Protein AF-A0A2V9ZBE0-F1 (afdb_monomer_lite)

Structure (mmCIF, N/CA/C/O backbone):
data_AF-A0A2V9ZBE0-F1
#
_entry.id   AF-A0A2V9ZBE0-F1
#
loop_
_atom_site.group_PDB
_atom_site.id
_atom_site.type_symbol
_atom_site.label_atom_id
_atom_site.label_alt_id
_atom_site.label_comp_id
_atom_site.label_asym_id
_atom_site.label_entity_id
_atom_site.label_seq_id
_atom_site.pdbx_PDB_ins_code
_atom_site.Cartn_x
_atom_site.Cartn_y
_atom_site.Cartn_z
_atom_site.occupancy
_atom_site.B_iso_or_equiv
_atom_site.auth_seq_id
_atom_site.auth_comp_id
_atom_site.auth_asym_id
_atom_site.auth_atom_id
_atom_site.pdbx_PDB_model_num
ATOM 1 N N . MET A 1 1 ? -23.648 -9.893 -18.914 1.00 33.59 1 MET A N 1
ATOM 2 C CA . MET A 1 1 ? -22.709 -11.031 -18.942 1.00 33.59 1 MET A CA 1
ATOM 3 C C . MET A 1 1 ? -21.322 -10.432 -18.811 1.00 33.59 1 MET A C 1
ATOM 5 O O . MET A 1 1 ? -20.952 -9.595 -19.624 1.00 33.59 1 MET A O 1
ATOM 9 N N . THR A 1 2 ? -20.718 -10.653 -17.654 1.00 37.25 2 THR A N 1
ATOM 10 C CA . THR A 1 2 ? -19.793 -9.758 -16.948 1.00 37.25 2 THR A CA 1
ATOM 11 C C . THR A 1 2 ? -18.338 -10.076 -17.276 1.00 37.25 2 THR A C 1
ATOM 13 O O . THR A 1 2 ? -17.939 -11.234 -17.283 1.00 37.25 2 THR A O 1
ATOM 16 N N . VAL A 1 3 ? -17.537 -9.033 -17.501 1.00 46.09 3 VAL A N 1
ATOM 17 C CA . VAL A 1 3 ? -16.093 -9.063 -17.821 1.00 46.09 3 VAL A CA 1
ATOM 18 C C . VAL A 1 3 ? -15.230 -9.527 -16.619 1.00 46.09 3 VAL A C 1
ATOM 20 O O . VAL A 1 3 ? -14.053 -9.215 -16.526 1.00 46.09 3 VAL A O 1
ATOM 23 N N . GLU A 1 4 ? -15.786 -10.288 -15.675 1.00 56.69 4 GLU A N 1
ATOM 24 C CA . GLU A 1 4 ? -15.103 -10.649 -14.423 1.00 56.69 4 GLU A CA 1
ATOM 25 C C . GLU A 1 4 ? -14.669 -12.117 -14.357 1.00 56.69 4 GLU A C 1
ATOM 27 O O . GLU A 1 4 ? -13.545 -12.389 -13.948 1.00 56.69 4 GLU A O 1
ATOM 32 N N . GLU A 1 5 ? -15.480 -13.074 -14.816 1.00 48.31 5 GLU A N 1
ATOM 33 C CA . GLU A 1 5 ? -15.125 -14.500 -14.691 1.00 48.31 5 GLU A CA 1
ATOM 34 C C . GLU A 1 5 ? -13.997 -14.917 -15.637 1.00 48.31 5 GLU A C 1
ATOM 36 O O . GLU A 1 5 ? -13.056 -15.588 -15.217 1.00 48.31 5 GLU A O 1
ATOM 41 N N . SER A 1 6 ? -14.032 -14.466 -16.894 1.00 49.16 6 SER A N 1
ATOM 42 C CA . SER A 1 6 ? -13.020 -14.833 -17.890 1.00 49.16 6 SER A CA 1
ATOM 43 C C . SER A 1 6 ? -11.649 -14.224 -17.595 1.00 49.16 6 SER A C 1
ATOM 45 O O . SER A 1 6 ? -10.627 -14.846 -17.875 1.00 49.16 6 SER A O 1
ATOM 47 N N 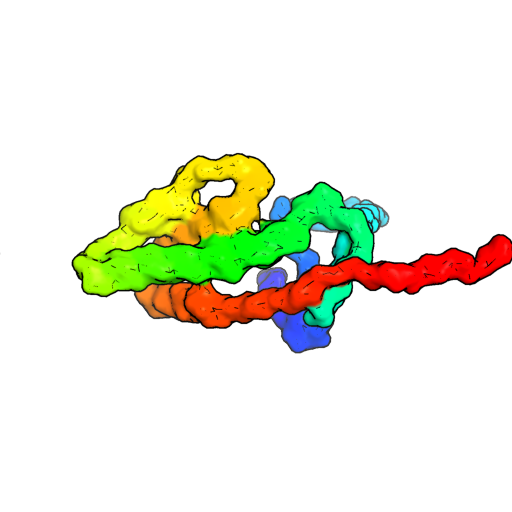. PHE A 1 7 ? -11.607 -13.028 -17.002 1.00 52.25 7 PHE A N 1
ATOM 48 C CA . PHE A 1 7 ? -10.361 -12.383 -16.592 1.00 52.25 7 PHE A CA 1
ATOM 49 C C . PHE A 1 7 ? -9.749 -13.085 -15.377 1.00 52.25 7 PHE A C 1
ATOM 51 O O . PHE A 1 7 ? -8.553 -13.374 -15.368 1.00 52.25 7 PHE A O 1
ATOM 58 N N . VAL A 1 8 ? -10.573 -13.422 -14.380 1.00 53.66 8 VAL A N 1
ATOM 59 C CA . VAL A 1 8 ? -10.133 -14.174 -13.198 1.00 53.66 8 VAL A CA 1
ATOM 60 C C . VAL A 1 8 ? -9.639 -15.566 -13.599 1.00 53.66 8 VAL A C 1
ATOM 62 O O . VAL A 1 8 ? -8.565 -15.974 -13.164 1.00 53.66 8 VAL A O 1
ATOM 65 N N . GLU A 1 9 ? -10.344 -16.267 -14.488 1.00 51.12 9 GLU A N 1
ATOM 66 C CA . GLU A 1 9 ? -9.914 -17.571 -15.005 1.00 51.12 9 GLU A CA 1
ATOM 67 C C . GLU A 1 9 ? -8.612 -17.474 -15.823 1.00 51.12 9 GLU A C 1
ATOM 69 O O . GLU A 1 9 ? -7.746 -18.344 -15.718 1.00 51.12 9 GLU A O 1
ATOM 74 N N . HIS A 1 10 ? -8.424 -16.394 -16.589 1.00 48.88 10 HIS A N 1
ATOM 75 C CA . HIS A 1 10 ? -7.198 -16.150 -17.351 1.00 48.88 10 HIS A CA 1
ATOM 76 C C . HIS A 1 10 ? -5.988 -15.904 -16.439 1.00 48.88 10 HIS A C 1
ATOM 78 O O . HIS A 1 10 ? -4.930 -16.496 -16.656 1.00 48.88 10 HIS A O 1
ATOM 84 N N . VAL A 1 11 ? -6.159 -15.115 -15.373 1.00 53.16 11 VAL A N 1
ATOM 85 C CA . VAL A 1 11 ? -5.115 -14.880 -14.363 1.00 53.16 11 VAL A CA 1
ATOM 86 C C . VAL A 1 11 ? -4.788 -16.158 -13.588 1.00 53.16 11 VAL A C 1
ATOM 88 O O . VAL A 1 11 ? -3.618 -16.471 -13.373 1.00 53.16 11 VAL A O 1
ATOM 91 N N . LEU A 1 12 ? -5.801 -16.954 -13.231 1.00 51.94 12 LEU A N 1
ATOM 92 C CA . LEU A 1 12 ? -5.614 -18.240 -12.548 1.00 51.94 12 LEU A CA 1
ATOM 93 C C . LEU A 1 12 ? -4.896 -19.287 -13.415 1.00 51.94 12 LEU A C 1
ATOM 95 O O . LEU A 1 12 ? -4.235 -20.173 -12.877 1.00 51.94 12 LEU A O 1
ATOM 99 N N . ARG A 1 13 ? -4.976 -19.176 -14.746 1.00 49.94 13 ARG A N 1
ATOM 100 C CA . ARG A 1 13 ? -4.238 -20.022 -15.701 1.00 49.94 13 ARG A CA 1
ATOM 101 C C . ARG A 1 13 ? -2.826 -19.514 -16.022 1.00 49.94 13 ARG A C 1
ATOM 103 O O . ARG A 1 13 ? -2.180 -20.060 -16.912 1.00 49.94 13 ARG A O 1
ATOM 110 N N . GLY A 1 14 ? -2.336 -18.502 -15.304 1.00 36.84 14 GLY A N 1
ATOM 111 C CA . GLY A 1 14 ? -1.001 -17.932 -15.509 1.00 36.84 14 GLY A CA 1
ATOM 112 C C . GLY A 1 14 ? -0.931 -16.863 -16.603 1.00 36.84 14 GLY A C 1
ATOM 113 O O . GLY A 1 14 ? 0.166 -16.475 -17.000 1.00 36.84 14 GLY A O 1
ATOM 114 N N . GLY A 1 15 ? -2.075 -16.376 -17.092 1.00 43.28 15 GLY A N 1
ATOM 115 C CA . GLY A 1 15 ? -2.145 -15.221 -17.982 1.00 43.28 15 GLY A CA 1
ATOM 116 C C . GLY A 1 15 ? -1.943 -13.908 -17.220 1.00 43.28 15 GLY A C 1
ATOM 117 O O . GLY A 1 15 ? -2.503 -13.701 -16.146 1.00 43.28 15 GLY A O 1
ATOM 118 N N . GLY A 1 16 ? -1.133 -13.000 -17.763 1.00 43.50 16 GLY A N 1
ATOM 119 C CA . GLY A 1 16 ? -1.003 -11.641 -17.234 1.00 43.50 16 GLY A CA 1
ATOM 120 C C . GLY A 1 16 ? -2.250 -10.801 -17.529 1.00 43.50 16 GLY A C 1
ATOM 121 O O . GLY A 1 16 ? -2.893 -10.972 -18.562 1.00 43.50 16 GLY A O 1
ATOM 122 N N . GLY A 1 17 ? -2.593 -9.879 -16.629 1.00 46.97 17 GLY A N 1
ATOM 123 C CA . GLY A 1 17 ? -3.689 -8.929 -16.826 1.00 46.97 17 GLY A CA 1
ATOM 124 C C . GLY A 1 17 ? -3.180 -7.541 -17.213 1.00 46.97 17 GLY A C 1
ATOM 125 O O . GLY A 1 17 ? -2.256 -7.030 -16.584 1.00 46.97 17 GLY A O 1
ATOM 126 N N . ILE A 1 18 ? -3.809 -6.908 -18.207 1.00 50.38 18 ILE A N 1
ATOM 127 C CA . ILE A 1 18 ? -3.605 -5.487 -18.525 1.00 50.38 18 ILE A CA 1
ATOM 128 C C . ILE A 1 18 ? -4.681 -4.688 -17.784 1.00 50.38 18 ILE A C 1
ATOM 130 O O . ILE A 1 18 ? -5.862 -4.776 -18.111 1.00 50.38 18 ILE A O 1
ATOM 134 N N . GLY A 1 19 ? -4.285 -3.930 -16.761 1.00 45.12 19 GLY A N 1
ATOM 135 C CA . GLY A 1 19 ? -5.171 -2.999 -16.064 1.00 45.12 19 GLY A CA 1
ATOM 136 C C . GLY A 1 19 ? -5.085 -1.612 -16.692 1.00 45.12 19 GLY A C 1
ATOM 137 O O . GLY A 1 19 ? -4.083 -0.929 -16.513 1.00 45.12 19 GLY A O 1
ATOM 138 N N . GLY A 1 20 ? -6.121 -1.192 -17.419 1.00 40.72 20 GLY A N 1
ATOM 139 C CA . GLY A 1 20 ? -6.255 0.179 -17.920 1.00 40.72 20 GLY A CA 1
ATOM 140 C C . GLY A 1 20 ? -7.247 0.988 -17.085 1.00 40.72 20 GLY A C 1
ATOM 141 O O . GLY A 1 20 ? -8.368 0.539 -16.845 1.00 40.72 20 GLY A O 1
ATOM 142 N N . SER A 1 21 ? -6.875 2.201 -16.666 1.00 42.53 21 SER A N 1
ATOM 143 C CA . SER A 1 21 ? -7.819 3.182 -16.116 1.00 42.53 21 SER A CA 1
ATOM 144 C C . SER A 1 21 ? -8.551 3.899 -17.257 1.00 42.53 21 SER A C 1
ATOM 146 O O . SER A 1 21 ? -8.263 5.049 -17.576 1.00 42.53 21 SER A O 1
ATOM 148 N N . GLY A 1 22 ? -9.478 3.213 -17.920 1.00 43.31 22 GLY A N 1
ATOM 149 C CA . GLY A 1 22 ? -10.274 3.811 -18.991 1.00 43.31 22 GLY A CA 1
ATOM 150 C C . GLY A 1 22 ? -11.439 2.913 -19.367 1.00 43.31 22 GLY A C 1
ATOM 151 O O . GLY A 1 22 ? -11.238 1.796 -19.826 1.00 43.31 22 GLY A O 1
ATOM 152 N N . ARG A 1 23 ? -12.669 3.392 -19.160 1.00 43.97 23 ARG A N 1
ATOM 153 C CA . ARG A 1 23 ? -13.914 2.711 -19.561 1.00 43.97 23 ARG A CA 1
ATOM 154 C C . ARG A 1 23 ? -14.247 2.922 -21.046 1.00 43.97 23 ARG A C 1
ATOM 156 O O . ARG A 1 23 ? -15.408 2.786 -21.425 1.00 43.97 23 ARG A O 1
ATOM 163 N N . ASP A 1 24 ? -13.261 3.236 -21.880 1.00 49.31 24 ASP A N 1
ATOM 164 C CA . ASP A 1 24 ? -13.498 3.388 -23.310 1.00 49.31 24 ASP A CA 1
ATOM 165 C C . ASP A 1 24 ? -13.435 2.020 -23.981 1.00 49.31 24 ASP A C 1
ATOM 167 O O . ASP A 1 24 ? -12.400 1.361 -24.076 1.00 49.31 24 ASP A O 1
ATOM 171 N N . SER A 1 25 ? -14.620 1.571 -24.382 1.00 49.75 25 SER A N 1
ATOM 172 C CA . SER A 1 25 ? -14.845 0.367 -25.164 1.00 49.75 25 SER A CA 1
ATOM 173 C C . SER A 1 25 ? -13.937 0.367 -26.397 1.00 49.75 25 SER A C 1
ATOM 175 O O . SER A 1 25 ? -14.056 1.240 -27.252 1.00 49.75 25 SER A O 1
ATOM 177 N N . LEU A 1 26 ? -13.070 -0.641 -26.527 1.00 60.75 26 LEU A N 1
ATOM 178 C CA . LEU A 1 26 ? -12.169 -0.849 -27.675 1.00 60.75 26 LEU A CA 1
ATOM 179 C C . LEU A 1 26 ? -12.912 -1.199 -28.989 1.00 60.75 26 LEU A C 1
ATOM 181 O O . LEU A 1 26 ? -12.307 -1.662 -29.958 1.00 60.75 26 LEU A O 1
ATOM 185 N N . VAL A 1 27 ? -14.234 -1.020 -29.034 1.00 52.25 27 VAL A N 1
ATOM 186 C CA . VAL A 1 27 ? -15.071 -1.307 -30.201 1.00 52.25 27 VAL A CA 1
ATOM 187 C C . VAL A 1 27 ? -14.767 -0.283 -31.295 1.00 52.25 27 VAL A C 1
ATOM 189 O O . VAL A 1 27 ? -15.050 0.900 -31.148 1.00 52.25 27 VAL A O 1
ATOM 192 N N . GLY A 1 28 ? -14.196 -0.757 -32.406 1.00 59.00 28 GLY A N 1
ATOM 193 C CA . GLY A 1 28 ? -13.851 0.064 -33.574 1.00 59.00 28 GLY A CA 1
ATOM 194 C C . GLY A 1 28 ? -12.365 0.412 -33.713 1.00 59.00 28 GLY A C 1
ATOM 195 O O . GLY A 1 28 ? -11.995 1.090 -34.668 1.00 59.00 28 GLY A O 1
ATOM 196 N N . VAL A 1 29 ? -11.498 -0.063 -32.812 1.00 60.62 29 VAL A N 1
ATOM 197 C CA . VAL A 1 29 ? -10.043 0.120 -32.937 1.00 60.62 29 VAL A CA 1
ATOM 198 C C . VAL A 1 29 ? -9.499 -0.785 -34.048 1.00 60.62 29 VAL A C 1
ATOM 200 O O . VAL A 1 29 ? -9.516 -2.007 -33.929 1.00 60.62 29 VAL A O 1
ATOM 203 N N . THR A 1 30 ? -8.995 -0.191 -35.133 1.00 73.88 30 THR A N 1
ATOM 204 C CA . THR A 1 30 ? -8.403 -0.918 -36.274 1.00 73.88 30 THR A CA 1
ATOM 205 C C . THR A 1 30 ? -6.932 -1.279 -36.068 1.00 73.88 30 THR A C 1
ATOM 207 O O . THR A 1 30 ? -6.418 -2.174 -36.734 1.00 73.88 30 THR A O 1
ATOM 210 N N . SER A 1 31 ? -6.241 -0.594 -35.156 1.00 63.38 31 SER A N 1
ATOM 211 C CA . SER A 1 31 ? -4.858 -0.891 -34.776 1.00 63.38 31 SER A CA 1
ATOM 212 C C . SER A 1 31 ? -4.554 -0.349 -33.385 1.00 63.38 31 SER A C 1
ATOM 214 O O . SER A 1 31 ? -4.942 0.773 -33.064 1.00 63.38 31 SER A O 1
ATOM 216 N N . LEU A 1 32 ? -3.804 -1.113 -32.597 1.00 75.06 32 LEU A N 1
ATOM 217 C CA . LEU A 1 32 ? -3.364 -0.747 -31.258 1.00 75.06 32 LEU A CA 1
ATOM 218 C C . LEU A 1 32 ? -1.834 -0.799 -31.224 1.00 75.06 32 LEU A C 1
ATOM 220 O O . LEU A 1 32 ? -1.241 -1.812 -31.594 1.00 75.06 32 LEU A O 1
ATOM 224 N N . ARG A 1 33 ? -1.201 0.299 -30.806 1.00 77.75 33 ARG A N 1
ATOM 225 C CA . ARG A 1 33 ? 0.242 0.355 -30.564 1.00 77.75 33 ARG A CA 1
ATOM 226 C C . ARG A 1 33 ? 0.482 0.302 -29.063 1.00 77.75 33 ARG A C 1
ATOM 228 O O . ARG A 1 33 ? -0.101 1.084 -28.320 1.00 77.75 33 ARG A O 1
ATOM 235 N N . LEU A 1 34 ? 1.334 -0.626 -28.648 1.00 77.62 34 LEU A N 1
ATOM 236 C CA . LEU A 1 34 ? 1.787 -0.776 -27.272 1.00 77.62 34 LEU A CA 1
ATOM 237 C C . LEU A 1 34 ? 3.285 -0.529 -27.259 1.00 77.62 34 LEU A C 1
ATOM 239 O O . LEU A 1 34 ? 4.031 -1.243 -27.928 1.00 77.62 34 LEU A O 1
ATOM 243 N N . ASP A 1 35 ? 3.707 0.468 -26.496 1.00 82.00 35 ASP A N 1
ATOM 244 C CA . ASP A 1 35 ? 5.114 0.688 -26.205 1.00 82.00 35 ASP A CA 1
ATOM 245 C C . ASP A 1 35 ? 5.371 0.132 -24.794 1.00 82.00 35 ASP A C 1
ATOM 247 O O . ASP A 1 35 ? 4.769 0.572 -23.813 1.00 82.00 35 ASP A O 1
ATOM 251 N N . ILE A 1 36 ? 6.206 -0.908 -24.706 1.00 86.50 36 ILE A N 1
ATOM 252 C CA . ILE A 1 36 ? 6.589 -1.524 -23.431 1.00 86.50 36 ILE A CA 1
ATOM 253 C C . ILE A 1 36 ? 7.780 -0.739 -22.890 1.00 86.50 36 ILE A C 1
ATOM 255 O O . ILE A 1 36 ? 8.870 -0.816 -23.452 1.00 86.50 36 ILE A O 1
ATOM 259 N N . ASP A 1 37 ? 7.570 0.002 -21.803 1.00 90.19 37 ASP A N 1
ATOM 260 C CA . ASP A 1 37 ? 8.656 0.690 -21.103 1.00 90.19 37 ASP A CA 1
ATOM 261 C C . ASP A 1 37 ? 9.557 -0.325 -20.387 1.00 90.19 37 ASP A C 1
ATOM 263 O O . ASP A 1 37 ? 10.750 -0.404 -20.655 1.00 90.19 37 ASP A O 1
ATOM 267 N N . MET A 1 38 ? 8.988 -1.173 -19.530 1.00 92.25 38 MET A N 1
ATOM 268 C CA . MET A 1 38 ? 9.770 -2.074 -18.687 1.00 92.25 38 MET A CA 1
ATOM 269 C C . MET A 1 38 ? 9.140 -3.464 -18.569 1.00 92.25 38 MET A C 1
ATOM 271 O O . MET A 1 38 ? 7.921 -3.613 -18.498 1.00 92.25 38 MET A O 1
ATOM 275 N N . LEU A 1 39 ? 9.995 -4.482 -18.477 1.00 90.75 39 LEU A N 1
ATOM 276 C CA . LEU A 1 39 ? 9.659 -5.825 -18.013 1.00 90.75 39 LEU A CA 1
ATOM 277 C C . LEU A 1 39 ? 10.293 -6.068 -16.639 1.00 90.75 39 LEU A C 1
ATOM 279 O O . LEU A 1 39 ? 11.480 -5.803 -16.446 1.00 90.75 39 LEU A O 1
ATOM 283 N N . LEU A 1 40 ? 9.498 -6.596 -15.706 1.00 90.62 40 LEU A N 1
ATOM 284 C CA . LEU A 1 40 ? 9.944 -7.048 -14.389 1.00 90.62 40 LEU A CA 1
ATOM 285 C C . LEU A 1 40 ? 9.745 -8.562 -14.283 1.00 90.62 40 LEU A C 1
ATOM 287 O O . LEU A 1 40 ? 8.618 -9.052 -14.386 1.00 90.62 40 LEU A O 1
ATOM 291 N N . PHE A 1 41 ? 10.831 -9.292 -14.059 1.00 91.31 41 PHE A N 1
ATOM 292 C CA . PHE A 1 41 ? 10.820 -10.741 -13.897 1.00 91.31 41 PHE A CA 1
ATOM 293 C C . PHE A 1 41 ? 10.599 -11.141 -12.432 1.00 91.31 41 PHE A C 1
ATOM 295 O O . PHE A 1 41 ? 10.786 -10.354 -11.502 1.00 91.31 41 PHE A O 1
ATOM 302 N N . ALA A 1 42 ? 10.170 -12.388 -12.215 1.00 87.69 42 ALA A N 1
ATOM 303 C CA . ALA A 1 42 ? 9.796 -12.893 -10.892 1.00 87.69 42 ALA A CA 1
ATOM 304 C C . ALA A 1 42 ? 10.968 -12.954 -9.892 1.00 87.69 42 ALA A C 1
ATOM 306 O O . ALA A 1 42 ? 10.747 -12.871 -8.685 1.00 87.69 42 ALA A O 1
ATOM 307 N N . ASP A 1 43 ? 12.199 -13.087 -10.386 1.00 89.44 43 ASP A N 1
ATOM 308 C CA . ASP A 1 43 ? 13.435 -13.043 -9.596 1.00 89.44 43 ASP A CA 1
ATOM 309 C C . ASP A 1 43 ? 13.886 -11.613 -9.250 1.00 89.44 43 ASP A C 1
ATOM 311 O O . ASP A 1 43 ? 14.770 -11.431 -8.412 1.00 89.44 43 ASP A O 1
ATOM 315 N N . GLY A 1 44 ? 13.246 -10.603 -9.840 1.00 90.75 44 GLY A N 1
ATOM 316 C CA . GLY A 1 44 ? 13.567 -9.196 -9.663 1.00 90.75 44 GLY A CA 1
ATOM 317 C C . GLY A 1 44 ? 14.422 -8.589 -10.776 1.00 90.75 44 GLY A C 1
ATOM 318 O O .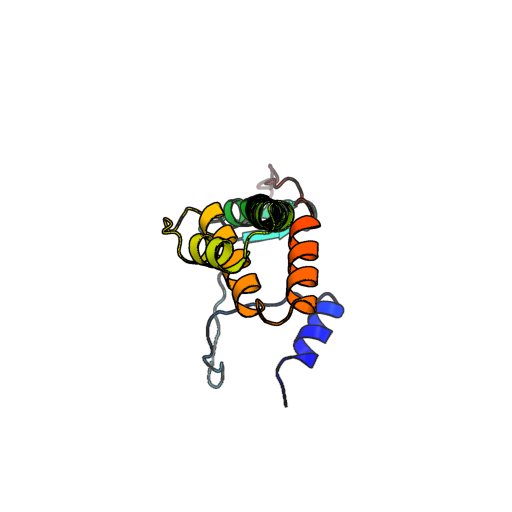 GLY A 1 44 ? 14.785 -7.418 -10.649 1.00 90.75 44 GLY A O 1
ATOM 319 N N . GLU A 1 45 ? 14.736 -9.314 -11.858 1.00 93.56 45 GLU A N 1
ATOM 320 C CA . GLU A 1 45 ? 15.396 -8.706 -13.018 1.00 93.56 45 GLU A CA 1
ATOM 321 C C . GLU A 1 45 ? 14.496 -7.635 -13.655 1.00 93.56 45 GLU A C 1
ATOM 323 O O . GLU A 1 45 ? 13.296 -7.831 -13.858 1.00 93.56 45 GLU A O 1
ATOM 328 N N . ILE A 1 46 ? 15.092 -6.493 -13.987 1.00 93.19 46 ILE A N 1
ATOM 329 C CA . ILE A 1 46 ? 14.468 -5.392 -14.712 1.00 93.19 46 ILE A CA 1
ATOM 330 C C . ILE A 1 46 ? 15.115 -5.269 -16.090 1.00 93.19 46 ILE A C 1
ATOM 332 O O . ILE A 1 46 ? 16.330 -5.083 -16.195 1.00 93.19 46 ILE A O 1
ATOM 336 N N . ALA A 1 47 ? 14.289 -5.262 -17.136 1.00 92.62 47 ALA A N 1
ATOM 337 C CA . ALA A 1 47 ? 14.690 -4.910 -18.494 1.00 92.62 47 ALA A CA 1
ATOM 338 C C . ALA A 1 47 ? 13.906 -3.683 -18.982 1.00 92.62 47 ALA A C 1
ATOM 340 O O . ALA A 1 47 ? 12.682 -3.664 -18.890 1.00 92.62 47 ALA A O 1
ATOM 341 N N . GLY A 1 48 ? 14.599 -2.673 -19.517 1.00 90.94 48 GLY A N 1
ATOM 342 C CA . GLY A 1 48 ? 13.997 -1.416 -19.991 1.00 90.94 48 GLY A CA 1
ATOM 343 C C . GLY A 1 48 ? 14.392 -0.180 -19.165 1.00 90.94 48 GLY A C 1
ATOM 344 O O . GLY A 1 48 ? 15.178 -0.301 -18.217 1.00 90.94 48 GLY A O 1
ATOM 345 N N . PRO A 1 49 ? 13.904 1.023 -19.532 1.00 90.94 49 PRO A N 1
ATOM 346 C CA . PRO A 1 49 ? 14.303 2.286 -18.920 1.00 90.94 49 PRO A CA 1
ATOM 347 C C . PRO A 1 49 ? 13.722 2.500 -17.519 1.00 90.94 49 PRO A C 1
ATOM 349 O O . PRO A 1 49 ? 14.425 3.083 -16.693 1.00 90.94 49 PRO A O 1
ATOM 352 N N . ASP A 1 50 ? 12.504 2.008 -17.249 1.00 89.81 50 ASP A N 1
ATOM 353 C CA . ASP A 1 50 ? 11.690 2.379 -16.076 1.00 89.81 50 ASP A CA 1
ATOM 354 C C . ASP A 1 50 ? 11.412 3.895 -16.018 1.00 89.81 50 ASP A C 1
ATOM 356 O O . ASP A 1 50 ? 11.728 4.573 -15.039 1.00 89.81 50 ASP A O 1
ATOM 360 N N . SER A 1 51 ? 10.895 4.466 -17.112 1.00 87.69 51 SER A N 1
ATOM 361 C CA . SER A 1 51 ? 10.777 5.926 -17.278 1.00 87.69 51 SER A CA 1
ATOM 362 C C . SER A 1 51 ? 9.794 6.581 -16.302 1.00 87.69 51 SER A C 1
ATOM 364 O O . SER A 1 51 ? 10.006 7.722 -15.888 1.00 87.69 51 SER A O 1
ATOM 366 N N . GLU A 1 52 ? 8.772 5.842 -15.873 1.00 86.50 52 GLU A N 1
ATOM 367 C CA . GLU A 1 52 ? 7.783 6.280 -14.880 1.00 86.50 52 GLU A CA 1
ATOM 368 C C . GLU A 1 52 ? 8.151 5.863 -13.440 1.00 86.50 52 GLU A C 1
ATOM 370 O O . GLU A 1 52 ? 7.357 6.059 -12.524 1.00 86.50 52 GLU A O 1
ATOM 375 N N . GLN A 1 53 ? 9.363 5.334 -13.205 1.00 90.31 53 GLN A N 1
ATOM 376 C CA . GLN A 1 53 ? 9.857 4.932 -11.875 1.00 90.31 53 GLN A CA 1
ATOM 377 C C . GLN A 1 53 ? 8.958 3.898 -11.169 1.00 90.31 53 GLN A C 1
ATOM 379 O O . GLN A 1 53 ? 8.791 3.911 -9.944 1.00 90.31 53 GLN A O 1
ATOM 384 N N . PHE A 1 54 ? 8.399 2.964 -11.935 1.00 89.38 54 PHE A N 1
ATOM 385 C CA . PHE A 1 54 ? 7.512 1.913 -11.447 1.00 89.38 54 PHE A CA 1
ATOM 386 C C . PHE A 1 54 ? 8.193 1.028 -10.398 1.00 89.38 54 PHE A C 1
ATOM 388 O O . PHE A 1 54 ? 7.556 0.550 -9.459 1.00 89.38 54 PHE A O 1
ATOM 395 N N . VAL A 1 55 ? 9.507 0.828 -10.512 1.00 91.56 55 VAL A N 1
ATOM 396 C CA . VAL A 1 55 ? 10.296 0.066 -9.535 1.00 91.56 55 VAL A CA 1
ATOM 397 C C . VAL A 1 55 ? 10.276 0.747 -8.168 1.00 91.56 55 VAL A C 1
ATOM 399 O O . VAL A 1 55 ? 10.017 0.090 -7.154 1.00 91.56 55 VAL A O 1
ATOM 402 N N . ALA A 1 56 ? 10.515 2.060 -8.136 1.00 91.50 56 ALA A N 1
ATOM 403 C CA . ALA A 1 56 ? 10.471 2.848 -6.907 1.00 91.50 56 ALA A CA 1
ATOM 404 C C . ALA A 1 56 ? 9.054 2.847 -6.314 1.00 91.50 56 ALA A C 1
ATOM 406 O O . ALA A 1 56 ? 8.879 2.637 -5.112 1.00 91.50 56 ALA A O 1
ATOM 407 N N . GLU A 1 57 ? 8.034 2.981 -7.164 1.00 92.62 57 GLU A N 1
ATOM 408 C CA . GLU A 1 57 ? 6.639 2.893 -6.743 1.00 92.62 57 GLU A CA 1
ATOM 409 C C . GLU A 1 57 ? 6.308 1.538 -6.095 1.00 92.62 57 GLU A C 1
ATOM 411 O O . GLU A 1 57 ? 5.722 1.481 -5.007 1.00 92.62 57 GLU A O 1
ATOM 416 N N . LEU A 1 58 ? 6.704 0.431 -6.732 1.00 92.38 58 LEU A N 1
ATOM 417 C CA . LEU A 1 58 ? 6.484 -0.920 -6.220 1.00 92.38 58 LEU A CA 1
ATOM 418 C C . LEU A 1 58 ? 7.134 -1.120 -4.847 1.00 92.38 58 LEU A C 1
ATOM 420 O O . LEU A 1 58 ? 6.508 -1.702 -3.955 1.00 92.38 58 LEU A O 1
ATOM 424 N N . GLN A 1 59 ? 8.357 -0.620 -4.657 1.00 92.12 59 GLN A N 1
ATOM 425 C CA . GLN A 1 59 ? 9.079 -0.716 -3.385 1.00 92.12 59 GLN A CA 1
ATOM 426 C C . GLN A 1 59 ? 8.338 -0.020 -2.235 1.00 92.12 59 GLN A C 1
ATOM 428 O O . GLN A 1 59 ? 8.381 -0.500 -1.101 1.00 92.12 59 GLN A O 1
ATOM 433 N N . CYS A 1 60 ? 7.583 1.046 -2.511 1.00 94.69 60 CYS A N 1
ATOM 434 C CA . CYS A 1 60 ? 6.790 1.761 -1.508 1.00 94.69 60 CYS A CA 1
ATOM 435 C C . CYS A 1 60 ? 5.514 1.022 -1.068 1.00 94.69 60 CYS A C 1
ATOM 437 O O . CYS A 1 60 ? 4.937 1.357 -0.029 1.00 94.69 60 CYS A O 1
ATOM 439 N N . ARG A 1 61 ? 5.075 -0.018 -1.791 1.00 94.38 61 ARG A N 1
ATOM 440 C CA . ARG A 1 61 ? 3.809 -0.717 -1.502 1.00 94.38 61 ARG A CA 1
ATOM 441 C C . ARG A 1 61 ? 3.765 -1.370 -0.133 1.00 94.38 61 ARG A C 1
ATOM 443 O O . ARG A 1 61 ? 2.711 -1.352 0.500 1.00 94.38 61 ARG A O 1
ATOM 450 N N . LYS A 1 62 ? 4.857 -2.015 0.280 1.00 95.31 62 LYS A N 1
ATOM 451 C CA . LYS A 1 62 ? 4.931 -2.698 1.576 1.00 95.31 62 LYS A CA 1
ATOM 452 C C . LYS A 1 62 ? 5.060 -1.696 2.731 1.00 95.31 62 LYS A C 1
ATOM 454 O O . LYS A 1 62 ? 4.191 -1.745 3.595 1.00 95.31 62 LYS A O 1
ATOM 459 N N . PRO A 1 63 ? 6.004 -0.736 2.710 1.00 96.69 63 PRO A N 1
ATOM 460 C CA . PRO A 1 63 ? 6.072 0.304 3.734 1.00 96.69 63 PRO A CA 1
ATOM 461 C C . PRO A 1 63 ? 4.760 1.082 3.899 1.00 96.69 63 PRO A C 1
ATOM 463 O O . PRO A 1 63 ? 4.327 1.320 5.023 1.00 96.69 63 PRO A O 1
ATOM 466 N N . GLY A 1 64 ? 4.076 1.420 2.798 1.00 97.06 64 GLY A N 1
ATOM 467 C CA . GLY A 1 64 ? 2.770 2.082 2.863 1.00 97.06 64 GLY A CA 1
ATOM 468 C C . GLY A 1 64 ? 1.694 1.217 3.530 1.00 97.06 64 GLY A C 1
ATOM 469 O O . GLY A 1 64 ? 0.913 1.715 4.338 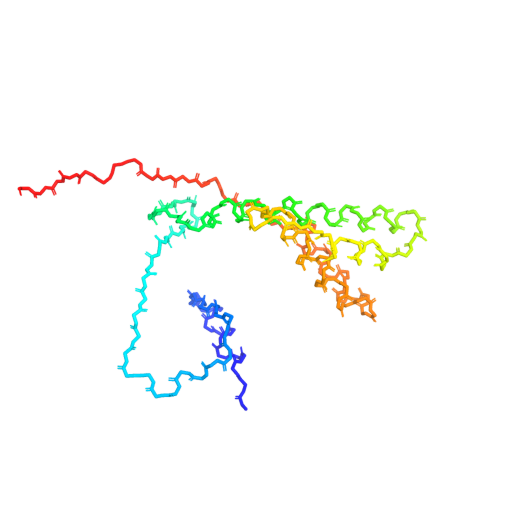1.00 97.06 64 GLY A O 1
ATOM 470 N N . ALA A 1 65 ? 1.676 -0.088 3.242 1.00 97.75 65 ALA A N 1
ATOM 471 C CA . ALA A 1 65 ? 0.746 -1.033 3.861 1.00 97.75 65 ALA A CA 1
ATOM 472 C C . ALA A 1 65 ? 1.017 -1.204 5.364 1.00 97.75 65 ALA A C 1
ATOM 474 O O . ALA A 1 65 ? 0.087 -1.131 6.166 1.00 97.75 65 ALA A O 1
ATOM 475 N N . GLU A 1 66 ? 2.283 -1.383 5.745 1.00 98.06 66 GLU A N 1
ATOM 476 C CA . GLU A 1 66 ? 2.714 -1.509 7.142 1.00 98.06 66 GLU A CA 1
ATOM 477 C C . GLU A 1 66 ? 2.394 -0.246 7.940 1.00 98.06 66 GLU A C 1
ATOM 479 O O . GLU A 1 66 ? 1.902 -0.327 9.066 1.00 98.06 66 GLU A O 1
ATOM 484 N N . PHE A 1 67 ? 2.627 0.927 7.345 1.00 98.00 67 PHE A N 1
ATOM 485 C CA . PHE A 1 67 ? 2.308 2.202 7.968 1.00 98.00 67 PHE A CA 1
ATOM 486 C C . PHE A 1 67 ? 0.811 2.320 8.270 1.00 98.00 67 PHE A C 1
ATOM 488 O O . PHE A 1 67 ? 0.444 2.566 9.418 1.00 98.00 67 PHE A O 1
ATOM 495 N N . VAL A 1 68 ? -0.055 2.092 7.276 1.00 97.94 68 VAL A N 1
ATOM 496 C CA . VAL A 1 68 ? -1.516 2.162 7.456 1.00 97.94 68 VAL A CA 1
ATOM 497 C C . VAL A 1 68 ? -1.991 1.139 8.487 1.00 97.94 68 VAL A C 1
ATOM 499 O O . VAL A 1 68 ? -2.725 1.497 9.408 1.00 97.94 68 VAL A O 1
ATOM 502 N N . ALA A 1 69 ? -1.529 -0.111 8.392 1.00 97.88 69 ALA A N 1
ATOM 503 C CA . ALA A 1 69 ? -1.896 -1.153 9.345 1.00 97.88 69 ALA A CA 1
ATOM 504 C C . ALA A 1 69 ? -1.508 -0.778 10.784 1.00 97.88 69 ALA A C 1
ATOM 506 O O . ALA A 1 69 ? -2.319 -0.910 11.702 1.00 97.88 69 ALA A O 1
ATOM 507 N N . LYS A 1 70 ? -0.301 -0.231 10.981 1.00 98.06 70 LYS A N 1
ATOM 508 C CA . LYS A 1 70 ? 0.168 0.233 12.290 1.00 98.06 70 LYS A CA 1
ATOM 509 C C . LYS A 1 70 ? -0.705 1.355 12.856 1.00 98.06 70 LYS A C 1
ATOM 511 O O . LYS A 1 70 ? -1.033 1.305 14.038 1.00 98.06 70 LYS A O 1
ATOM 516 N N . GLN A 1 71 ? -1.089 2.343 12.043 1.00 97.44 71 GLN A N 1
ATOM 517 C CA . GLN A 1 71 ? -1.956 3.442 12.495 1.00 97.44 71 GLN A CA 1
ATOM 518 C C . GLN A 1 71 ? -3.324 2.932 12.962 1.00 97.44 71 GLN A C 1
ATOM 520 O O . GLN A 1 71 ? -3.838 3.381 13.985 1.00 97.44 71 GLN A O 1
ATOM 525 N N . ILE A 1 72 ? -3.888 1.953 12.252 1.00 96.12 72 ILE A N 1
ATOM 526 C CA . ILE A 1 72 ? -5.177 1.352 12.611 1.00 96.12 72 ILE A CA 1
ATOM 527 C C . ILE A 1 72 ? -5.061 0.550 13.900 1.00 96.12 72 ILE A C 1
ATOM 529 O O . ILE A 1 72 ? -5.857 0.758 14.808 1.00 96.12 72 ILE A O 1
ATOM 533 N N . ARG A 1 73 ? -4.050 -0.318 14.020 1.00 95.81 73 ARG A N 1
ATOM 534 C CA . ARG A 1 73 ? -3.834 -1.101 15.244 1.00 95.81 73 ARG A CA 1
ATOM 535 C C . ARG A 1 73 ? -3.599 -0.223 16.461 1.00 95.81 73 ARG A C 1
ATOM 537 O O . ARG A 1 73 ? -4.080 -0.556 17.536 1.00 95.81 73 ARG A O 1
ATOM 544 N N . LEU A 1 74 ? -2.899 0.898 16.292 1.00 96.88 74 LEU A N 1
ATOM 545 C CA . LEU A 1 74 ? -2.718 1.875 17.359 1.00 96.88 74 LEU A CA 1
ATOM 546 C C . LEU A 1 74 ? -4.059 2.490 17.786 1.00 96.88 74 LEU A C 1
ATOM 548 O O . LEU A 1 74 ? -4.357 2.522 18.975 1.00 96.88 74 LEU A O 1
ATOM 552 N N . ALA A 1 75 ? -4.888 2.922 16.832 1.00 95.44 75 ALA A N 1
ATOM 553 C CA . ALA A 1 75 ? -6.215 3.457 17.130 1.00 95.44 75 ALA A CA 1
ATOM 554 C C . ALA A 1 75 ? -7.125 2.414 17.804 1.00 95.44 75 ALA A C 1
ATOM 556 O O . ALA A 1 75 ? -7.744 2.720 18.820 1.00 95.44 75 ALA A O 1
ATOM 557 N N . GLU A 1 76 ? -7.150 1.175 17.300 1.00 94.38 76 GLU A N 1
ATOM 558 C CA . GLU A 1 76 ? -7.910 0.064 17.890 1.00 94.38 76 GLU A CA 1
ATOM 559 C C . GLU A 1 76 ? -7.435 -0.257 19.318 1.00 94.38 76 GLU A C 1
ATOM 561 O O . GLU A 1 76 ? -8.259 -0.419 20.216 1.00 94.38 76 GLU A O 1
ATOM 566 N N . ALA A 1 77 ? -6.118 -0.309 19.554 1.00 95.81 77 ALA A N 1
ATOM 567 C CA . ALA A 1 77 ? -5.543 -0.592 20.872 1.00 95.81 77 ALA A CA 1
ATOM 568 C C . ALA A 1 77 ? -5.858 0.501 21.907 1.00 95.81 77 ALA A C 1
ATOM 570 O O . ALA A 1 77 ? -5.985 0.214 23.095 1.00 95.81 77 ALA A O 1
ATOM 571 N N . GLU A 1 78 ? -6.010 1.743 21.455 1.00 95.81 78 GLU A N 1
ATOM 572 C CA . GLU A 1 78 ? -6.405 2.888 22.279 1.00 95.81 78 GLU A CA 1
ATOM 573 C C . GLU A 1 78 ? -7.934 3.035 22.403 1.00 95.81 78 GLU A C 1
ATOM 575 O O . GLU A 1 78 ? -8.411 3.980 23.030 1.00 95.81 78 GLU A O 1
ATOM 580 N N . GLY A 1 79 ? -8.717 2.129 21.804 1.00 93.50 79 GLY A N 1
ATOM 581 C CA . GLY A 1 79 ? -10.180 2.190 21.805 1.00 93.50 79 GLY A CA 1
ATOM 582 C C . GLY A 1 79 ? -10.753 3.381 21.029 1.00 93.50 79 GLY A C 1
ATOM 583 O O . GLY A 1 79 ? -11.881 3.799 21.290 1.00 93.50 79 GLY A O 1
ATOM 584 N N . ARG A 1 80 ? -9.981 3.957 20.099 1.00 93.94 80 ARG A N 1
ATOM 585 C CA . ARG A 1 80 ? -10.393 5.091 19.264 1.00 93.94 80 ARG A CA 1
ATOM 586 C C . ARG A 1 80 ? -11.116 4.623 18.006 1.00 93.94 80 ARG A C 1
ATOM 588 O O . ARG A 1 80 ? -10.825 3.564 17.455 1.00 93.94 80 ARG A O 1
ATOM 595 N N . ASP A 1 81 ? -12.010 5.474 17.506 1.00 92.69 81 ASP A N 1
ATOM 596 C CA . ASP A 1 81 ? -12.583 5.299 16.173 1.00 92.69 81 ASP A CA 1
ATOM 597 C C . ASP A 1 81 ? -11.478 5.402 15.107 1.00 92.69 81 ASP A C 1
ATOM 599 O O . ASP A 1 81 ? -10.684 6.347 15.075 1.00 92.69 81 ASP A O 1
ATOM 603 N N . VAL A 1 82 ? -11.439 4.402 14.230 1.00 94.75 82 VAL A N 1
ATOM 604 C CA . VAL A 1 82 ? -10.470 4.267 13.138 1.00 94.75 82 VAL A CA 1
ATOM 605 C C . VAL A 1 82 ? -10.844 5.161 11.949 1.00 94.75 82 VAL A C 1
ATOM 607 O O . VAL A 1 82 ? -9.972 5.563 11.178 1.00 94.75 82 VAL A O 1
ATOM 610 N N . THR A 1 83 ? -12.123 5.518 11.807 1.00 95.88 83 THR A N 1
ATOM 611 C CA . THR A 1 83 ? -12.648 6.340 10.706 1.00 95.88 83 THR A CA 1
ATOM 612 C C . THR A 1 83 ? -11.886 7.660 10.518 1.00 95.88 83 THR A C 1
ATOM 614 O O . THR A 1 83 ? -11.376 7.877 9.419 1.00 95.88 83 THR A O 1
ATOM 617 N N . PRO A 1 84 ? -11.713 8.527 11.541 1.00 96.38 84 PRO A N 1
ATOM 618 C CA . PRO A 1 84 ? -10.979 9.785 11.373 1.00 96.38 84 PRO A CA 1
ATOM 619 C C . PRO A 1 84 ? -9.504 9.578 11.007 1.00 96.38 84 PRO A C 1
ATOM 621 O O . PRO A 1 84 ? -8.937 10.388 10.275 1.00 96.38 84 PRO A O 1
ATOM 624 N N . VAL A 1 85 ? -8.884 8.488 11.471 1.00 96.19 85 VAL A N 1
ATOM 625 C CA . VAL A 1 85 ? -7.500 8.142 11.113 1.00 96.19 85 VAL A CA 1
ATOM 626 C C . VAL A 1 85 ? -7.413 7.805 9.626 1.00 96.19 85 VAL A C 1
ATOM 628 O O . VAL A 1 85 ? -6.571 8.351 8.918 1.00 96.19 85 VAL A O 1
ATOM 631 N N . LEU A 1 86 ? -8.309 6.946 9.135 1.00 96.38 86 LEU A N 1
ATOM 632 C CA . LEU A 1 86 ? -8.363 6.572 7.723 1.00 96.38 86 LEU A CA 1
ATOM 633 C C . LEU A 1 86 ? -8.684 7.763 6.820 1.00 96.38 86 LEU A C 1
ATOM 635 O O . LEU A 1 86 ? -8.024 7.923 5.796 1.00 96.38 86 LEU A O 1
ATOM 639 N N . SER A 1 87 ? -9.635 8.618 7.203 1.00 97.56 87 SER A N 1
ATOM 640 C CA . SER A 1 87 ? -9.962 9.829 6.442 1.00 97.56 87 SER A CA 1
ATOM 641 C C . SER A 1 87 ? -8.759 10.764 6.329 1.00 97.56 87 SER A C 1
ATOM 643 O O . SER A 1 87 ? -8.401 11.162 5.223 1.00 97.56 87 SER A O 1
ATOM 645 N N . ALA A 1 88 ? -8.065 11.040 7.439 1.00 96.94 88 ALA A N 1
ATOM 646 C CA . ALA A 1 88 ? -6.877 11.893 7.426 1.00 96.94 88 ALA A CA 1
ATOM 647 C C . ALA A 1 88 ? -5.770 11.331 6.517 1.00 96.94 88 ALA A C 1
ATOM 649 O O . ALA A 1 88 ? -5.152 12.070 5.751 1.00 96.94 88 ALA A O 1
ATOM 650 N N . LEU A 1 89 ? -5.546 10.014 6.559 1.00 96.81 89 LEU A N 1
ATOM 651 C CA . LEU A 1 89 ? -4.575 9.350 5.690 1.00 96.81 89 LEU A CA 1
ATOM 652 C C . LEU A 1 89 ? -5.001 9.356 4.218 1.00 96.81 89 LEU A C 1
ATOM 654 O O . LEU A 1 89 ? -4.145 9.497 3.354 1.00 96.81 89 LEU A O 1
ATOM 658 N N . ALA A 1 90 ? -6.294 9.211 3.920 1.00 96.88 90 ALA A N 1
ATOM 659 C CA . ALA A 1 90 ? -6.827 9.206 2.559 1.00 96.88 90 ALA A CA 1
ATOM 660 C C . ALA A 1 90 ? -6.840 10.603 1.913 1.00 96.88 90 ALA A C 1
ATOM 662 O O . ALA A 1 90 ? -6.742 10.720 0.688 1.00 96.88 90 ALA A O 1
ATOM 663 N N . GLU A 1 91 ? -6.937 11.664 2.711 1.00 95.88 91 GLU A N 1
ATOM 664 C CA . GLU A 1 91 ? -7.009 13.057 2.248 1.00 95.88 91 GLU A CA 1
ATOM 665 C C . GLU A 1 91 ? -5.663 13.787 2.267 1.00 95.88 91 GLU A C 1
ATOM 667 O O . GLU A 1 91 ? -5.555 14.870 1.691 1.00 95.88 91 GLU A O 1
ATOM 672 N N . ALA A 1 92 ? -4.628 13.190 2.867 1.00 91.00 92 ALA A N 1
ATOM 673 C CA . ALA A 1 92 ? -3.306 13.793 2.967 1.0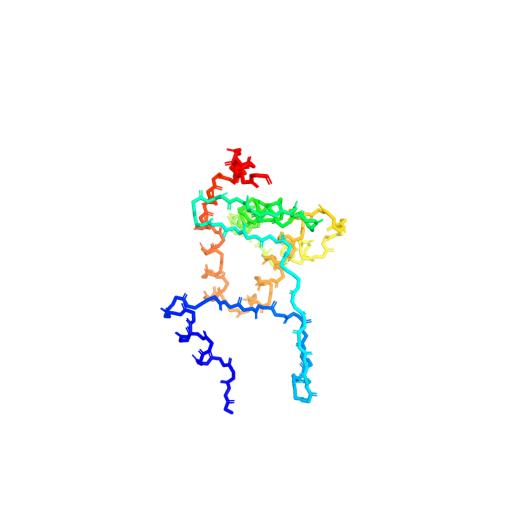0 91.00 92 ALA A CA 1
ATOM 674 C C . ALA A 1 92 ? -2.787 14.275 1.592 1.00 91.00 92 ALA A C 1
ATOM 676 O O . ALA A 1 92 ? -2.805 13.515 0.616 1.00 91.00 92 ALA A O 1
ATOM 677 N N . PRO A 1 93 ? -2.322 15.530 1.469 1.00 89.62 93 PRO A N 1
ATOM 678 C CA . PRO A 1 93 ? -1.729 16.010 0.230 1.00 89.62 93 PRO A CA 1
ATOM 679 C C . PRO A 1 93 ? -0.409 15.280 -0.040 1.00 89.62 93 PRO A C 1
ATOM 681 O O . PRO A 1 93 ? 0.333 14.961 0.886 1.00 89.62 93 PRO A O 1
ATOM 684 N N . TYR A 1 94 ? -0.102 15.040 -1.314 1.00 89.31 94 TYR A N 1
ATOM 685 C CA . TYR A 1 94 ? 1.165 14.438 -1.722 1.00 89.31 94 TYR A CA 1
ATOM 686 C C . TYR A 1 94 ? 1.618 14.955 -3.087 1.00 89.31 94 TYR A C 1
ATOM 688 O O . TYR A 1 94 ? 0.815 15.445 -3.886 1.00 89.31 94 TYR A O 1
ATOM 696 N N . LEU A 1 95 ? 2.921 14.862 -3.341 1.00 89.56 95 LEU A N 1
ATOM 697 C CA . LEU A 1 95 ? 3.522 15.210 -4.626 1.00 89.56 95 LEU A CA 1
ATOM 698 C C . LEU A 1 95 ? 3.417 14.027 -5.591 1.00 89.56 95 LEU A C 1
ATOM 700 O O . LEU A 1 95 ? 3.451 12.882 -5.162 1.00 89.56 95 LEU A O 1
ATOM 704 N N . ARG A 1 96 ? 3.373 14.281 -6.905 1.00 81.44 96 ARG A N 1
ATOM 705 C CA . ARG A 1 96 ? 3.225 13.221 -7.926 1.00 81.44 96 ARG A CA 1
ATOM 706 C C . ARG A 1 96 ? 4.237 12.071 -7.777 1.00 81.44 96 ARG A C 1
ATOM 708 O O . ARG A 1 96 ? 3.875 10.931 -8.026 1.00 81.44 96 ARG A O 1
ATOM 715 N N . ASN A 1 97 ? 5.457 12.370 -7.331 1.00 86.62 97 ASN A N 1
ATOM 716 C CA . ASN A 1 97 ? 6.544 11.394 -7.197 1.00 86.62 97 ASN A CA 1
ATOM 717 C C . ASN A 1 97 ? 6.705 10.866 -5.756 1.00 86.62 97 ASN A C 1
ATOM 719 O O . ASN A 1 97 ? 7.677 10.181 -5.451 1.00 86.62 97 ASN A O 1
ATOM 723 N N . ASP A 1 98 ? 5.780 11.199 -4.853 1.00 93.62 98 ASP A N 1
ATOM 724 C CA . ASP A 1 98 ? 5.727 10.631 -3.506 1.00 93.62 98 ASP A CA 1
ATOM 725 C C . ASP A 1 98 ? 4.902 9.339 -3.525 1.00 93.62 98 ASP A C 1
ATOM 727 O O . ASP A 1 98 ? 3.715 9.295 -3.182 1.00 93.62 98 ASP A O 1
ATOM 731 N N . PHE A 1 99 ? 5.547 8.269 -3.984 1.00 94.44 99 PHE A N 1
ATOM 732 C CA . PHE A 1 99 ? 4.911 6.963 -4.121 1.00 94.44 99 PHE A CA 1
ATOM 733 C C . PHE A 1 99 ? 4.479 6.368 -2.779 1.00 94.44 99 PHE A C 1
ATOM 735 O O . PHE A 1 99 ? 3.490 5.636 -2.713 1.00 94.44 99 PHE A O 1
ATOM 742 N N . LEU A 1 100 ? 5.191 6.682 -1.692 1.00 95.62 100 LEU A N 1
ATOM 743 C CA . LEU A 1 100 ? 4.814 6.215 -0.364 1.00 95.62 100 LEU A CA 1
ATOM 744 C C . LEU A 1 100 ? 3.484 6.833 0.057 1.00 95.62 100 LEU A C 1
ATOM 746 O O . LEU A 1 100 ? 2.559 6.097 0.408 1.00 95.62 100 LEU A O 1
ATOM 750 N N . ALA A 1 101 ? 3.367 8.158 -0.022 1.00 95.50 101 ALA A N 1
ATOM 751 C CA . ALA A 1 101 ? 2.123 8.840 0.298 1.00 95.50 101 ALA A CA 1
ATOM 752 C C . ALA A 1 101 ? 0.982 8.400 -0.630 1.00 95.50 101 ALA A C 1
ATOM 754 O O . ALA A 1 101 ? -0.131 8.174 -0.152 1.00 95.50 101 ALA A O 1
ATOM 755 N N . HIS A 1 102 ? 1.255 8.178 -1.922 1.00 95.00 102 HIS A N 1
ATOM 756 C CA . HIS A 1 102 ? 0.271 7.617 -2.850 1.00 95.00 102 HIS A CA 1
ATOM 757 C C . HIS A 1 102 ? -0.314 6.286 -2.342 1.00 95.00 102 HIS A C 1
ATOM 759 O O . HIS A 1 102 ? -1.534 6.153 -2.219 1.00 95.00 102 HIS A O 1
ATOM 765 N N . TRP A 1 103 ? 0.537 5.315 -1.989 1.00 96.00 103 TRP A N 1
ATOM 766 C CA . TRP A 1 103 ? 0.076 4.011 -1.502 1.00 96.00 103 TRP A CA 1
ATOM 767 C C . TRP A 1 103 ? -0.614 4.088 -0.140 1.00 96.00 103 TRP A C 1
ATOM 769 O O . TRP A 1 103 ? -1.601 3.383 0.072 1.00 96.00 103 TRP A O 1
ATOM 779 N N . VAL A 1 104 ? -0.142 4.950 0.766 1.00 97.75 104 VAL A N 1
ATOM 780 C CA . VAL A 1 104 ? -0.807 5.199 2.056 1.00 97.75 104 VAL A CA 1
ATOM 781 C C . VAL A 1 104 ? -2.237 5.683 1.832 1.00 97.75 104 VAL A C 1
ATOM 783 O O . VAL A 1 104 ? -3.171 5.092 2.377 1.00 97.75 104 VAL A O 1
ATOM 786 N N . ARG A 1 105 ? -2.427 6.694 0.973 1.00 97.12 105 ARG A N 1
ATOM 787 C CA . ARG A 1 105 ? -3.760 7.199 0.620 1.00 97.12 105 ARG A CA 1
ATOM 788 C C . ARG A 1 105 ? -4.624 6.121 -0.010 1.00 97.12 105 ARG A C 1
ATOM 790 O O . ARG A 1 105 ? -5.785 5.979 0.365 1.00 97.12 105 ARG A O 1
ATOM 797 N N . PHE A 1 106 ? -4.062 5.365 -0.953 1.00 95.62 106 PHE A N 1
ATOM 798 C CA . PHE A 1 106 ? -4.778 4.308 -1.656 1.00 95.62 106 PHE A CA 1
ATOM 799 C C . PHE A 1 106 ? -5.324 3.257 -0.680 1.00 95.62 106 PHE A C 1
ATOM 801 O O . PHE A 1 106 ? -6.519 2.970 -0.703 1.00 95.62 106 PHE A O 1
ATOM 808 N N . TYR A 1 107 ? -4.486 2.719 0.214 1.00 97.31 107 TYR A N 1
ATOM 809 C CA . TYR A 1 107 ? -4.930 1.716 1.187 1.00 97.31 107 TYR A CA 1
ATOM 810 C C . TYR A 1 107 ? -5.902 2.283 2.218 1.00 97.31 107 TYR A C 1
ATOM 812 O O . TYR A 1 107 ? -6.866 1.608 2.578 1.00 97.31 107 TYR A O 1
ATOM 820 N N . ALA A 1 108 ? -5.671 3.512 2.686 1.00 97.44 108 ALA A N 1
ATOM 821 C CA . ALA A 1 108 ? -6.567 4.156 3.634 1.00 97.44 108 ALA A CA 1
ATOM 822 C C . ALA A 1 108 ? -7.962 4.373 3.028 1.00 97.44 108 ALA A C 1
ATOM 824 O O . ALA A 1 108 ? -8.964 4.028 3.652 1.00 97.44 108 ALA A O 1
ATOM 825 N N . ALA A 1 109 ? -8.030 4.862 1.786 1.00 96.56 109 ALA A N 1
ATOM 826 C CA . ALA A 1 109 ? -9.283 5.041 1.062 1.00 96.56 109 ALA A CA 1
ATOM 827 C C . ALA A 1 109 ? -10.001 3.707 0.805 1.00 96.56 109 ALA A C 1
ATOM 829 O O . ALA A 1 109 ? -11.222 3.637 0.934 1.00 96.56 109 ALA A O 1
ATOM 830 N N . ASP A 1 110 ? -9.261 2.648 0.466 1.00 95.19 110 ASP A N 1
ATOM 831 C CA . ASP A 1 110 ? -9.823 1.310 0.253 1.00 95.19 110 ASP A CA 1
ATOM 832 C C . ASP A 1 110 ? -10.464 0.754 1.534 1.00 95.19 110 ASP A C 1
ATOM 834 O O . ASP A 1 110 ? -11.616 0.326 1.529 1.00 95.19 110 ASP A O 1
ATOM 838 N N . LEU A 1 111 ? -9.774 0.864 2.671 1.00 95.50 111 LEU A N 1
ATOM 839 C CA . LEU A 1 111 ? -10.318 0.472 3.972 1.00 95.50 111 LEU A CA 1
ATOM 840 C C . LEU A 1 111 ? -11.518 1.328 4.394 1.00 95.50 111 LEU A C 1
ATOM 842 O O . LEU A 1 111 ? -12.487 0.794 4.937 1.00 95.50 111 LEU A O 1
ATOM 846 N N . LEU A 1 112 ? -11.481 2.636 4.122 1.00 95.38 112 LEU A N 1
ATOM 847 C CA . LEU A 1 112 ? -12.559 3.566 4.461 1.00 95.38 112 LEU A CA 1
ATOM 848 C C . LEU A 1 112 ? -13.858 3.244 3.707 1.00 95.38 112 LEU A C 1
ATOM 850 O O . LEU A 1 112 ? -14.937 3.304 4.295 1.00 95.38 112 LEU A O 1
ATOM 854 N N . ARG A 1 113 ? -13.772 2.812 2.440 1.00 94.75 113 ARG A N 1
ATOM 855 C CA . ARG A 1 113 ? -14.940 2.340 1.664 1.00 94.75 113 ARG A CA 1
ATOM 856 C C . ARG A 1 113 ? -15.658 1.161 2.322 1.00 94.75 113 ARG A C 1
ATOM 858 O O . ARG A 1 113 ? -16.839 0.945 2.062 1.00 94.75 113 ARG A O 1
ATOM 865 N N . HIS A 1 114 ? -14.962 0.415 3.177 1.00 93.75 114 HIS A N 1
ATOM 866 C CA . HIS A 1 114 ? -15.479 -0.758 3.873 1.00 93.75 114 HIS A CA 1
ATOM 867 C C . HIS A 1 114 ? -15.660 -0.533 5.380 1.00 93.75 114 HIS A C 1
ATOM 869 O O . HIS A 1 114 ? -15.777 -1.503 6.125 1.00 93.75 114 HIS A O 1
ATOM 875 N N . ILE A 1 115 ? -15.737 0.721 5.846 1.00 90.62 115 ILE A N 1
ATOM 876 C CA . ILE A 1 115 ? -15.842 1.030 7.281 1.00 90.62 115 ILE A CA 1
ATOM 877 C C . ILE A 1 115 ? -17.057 0.371 7.955 1.00 90.62 115 ILE A C 1
ATOM 879 O O . ILE A 1 115 ? -16.933 -0.107 9.076 1.00 90.62 115 ILE A O 1
ATOM 883 N N . GLY A 1 116 ? -18.189 0.268 7.247 1.00 88.19 116 GLY A N 1
ATOM 884 C CA . GLY A 1 116 ? -19.421 -0.372 7.728 1.00 88.19 116 GLY A CA 1
ATOM 885 C C . GLY A 1 116 ? -19.467 -1.896 7.567 1.00 88.19 116 GLY A C 1
ATOM 886 O O . GLY A 1 116 ? -20.485 -2.508 7.875 1.00 88.19 116 GLY A O 1
ATOM 887 N N . ASN A 1 117 ? -18.400 -2.519 7.058 1.00 92.88 117 ASN A N 1
ATOM 888 C CA . ASN A 1 117 ? -18.285 -3.969 6.928 1.00 92.88 117 ASN A CA 1
ATOM 889 C C . ASN A 1 117 ? -17.001 -4.447 7.615 1.00 92.88 117 ASN A C 1
ATOM 891 O O . ASN A 1 117 ? -15.961 -4.634 6.978 1.00 92.88 117 ASN A O 1
ATOM 895 N N . ASP A 1 118 ? -17.097 -4.665 8.927 1.00 88.81 118 ASP A N 1
ATOM 896 C CA . ASP A 1 118 ? -15.966 -5.061 9.770 1.00 88.81 118 ASP A CA 1
ATOM 897 C C . ASP A 1 118 ? -15.263 -6.329 9.269 1.00 88.81 118 ASP A C 1
ATOM 899 O O . ASP A 1 118 ? -14.036 -6.402 9.307 1.00 88.81 118 ASP A O 1
ATOM 903 N N . GLY A 1 119 ? -16.008 -7.312 8.749 1.00 92.44 119 GLY A N 1
ATOM 904 C CA . GLY A 1 119 ? -15.430 -8.550 8.219 1.00 92.44 119 GLY A CA 1
ATOM 905 C C . GLY A 1 119 ? -14.500 -8.295 7.031 1.00 92.44 119 GLY A C 1
ATOM 906 O O . GLY A 1 119 ? -13.358 -8.762 7.019 1.00 92.44 119 GLY A O 1
ATOM 907 N N . VAL A 1 120 ? -14.958 -7.502 6.058 1.00 92.44 120 VAL A N 1
ATOM 908 C CA . VAL A 1 120 ? -14.149 -7.116 4.891 1.00 92.44 120 VAL A CA 1
ATOM 909 C C . VAL A 1 120 ? -12.992 -6.211 5.309 1.00 92.44 120 VAL A C 1
ATOM 911 O O . VAL A 1 120 ? -11.857 -6.455 4.900 1.00 92.44 120 VAL A O 1
ATOM 914 N N . ARG A 1 121 ? -13.235 -5.215 6.172 1.00 94.00 121 ARG A N 1
ATOM 915 C CA . ARG A 1 121 ? -12.185 -4.308 6.663 1.00 94.00 121 ARG A CA 1
ATOM 916 C C . ARG A 1 121 ? -11.066 -5.073 7.368 1.00 94.00 121 ARG A C 1
ATOM 918 O O . ARG A 1 121 ? -9.897 -4.842 7.074 1.00 94.00 121 ARG A O 1
ATOM 925 N N . GLN A 1 122 ? -11.401 -6.011 8.255 1.00 93.56 122 GLN A N 1
ATOM 926 C CA . GLN A 1 122 ? -10.405 -6.827 8.957 1.00 93.56 122 GLN A CA 1
ATOM 927 C C . GLN A 1 122 ? -9.658 -7.770 8.006 1.00 93.56 122 GLN A C 1
ATOM 929 O O . GLN A 1 122 ? -8.454 -7.968 8.168 1.00 93.56 122 GLN A O 1
ATOM 934 N N . ALA A 1 123 ? -10.325 -8.324 6.988 1.00 95.19 123 ALA A N 1
ATOM 935 C CA . ALA A 1 123 ? -9.655 -9.123 5.962 1.00 95.19 123 ALA A CA 1
ATOM 936 C C . ALA A 1 123 ? -8.649 -8.286 5.150 1.00 95.19 123 ALA A C 1
ATOM 938 O O . ALA A 1 123 ? -7.517 -8.722 4.925 1.00 95.19 123 ALA A O 1
ATOM 939 N N . LEU A 1 124 ? -9.026 -7.064 4.761 1.00 94.75 124 LEU A N 1
ATOM 940 C CA . LEU A 1 124 ? -8.138 -6.124 4.076 1.00 94.75 124 LEU A CA 1
ATOM 941 C C . LEU A 1 124 ? -6.972 -5.692 4.970 1.00 94.75 124 LEU A C 1
ATOM 943 O O . LEU A 1 124 ? -5.829 -5.719 4.520 1.00 94.75 124 LEU A O 1
ATOM 947 N N . LEU A 1 125 ? -7.227 -5.380 6.242 1.00 95.88 125 LEU A N 1
ATOM 948 C CA . LEU A 1 125 ? -6.183 -5.044 7.210 1.00 95.88 125 LEU A CA 1
ATOM 949 C C . LEU A 1 125 ? -5.166 -6.183 7.349 1.00 95.88 125 LEU A C 1
ATOM 951 O O . LEU A 1 125 ? -3.969 -5.956 7.184 1.00 95.88 125 LEU A O 1
ATOM 955 N N . ARG A 1 126 ? -5.631 -7.426 7.523 1.00 95.88 126 ARG A N 1
ATOM 956 C CA . ARG A 1 126 ? -4.751 -8.608 7.555 1.00 95.88 126 ARG A CA 1
ATOM 957 C C . ARG A 1 126 ? -3.942 -8.767 6.272 1.00 95.88 126 ARG A C 1
ATOM 959 O O . ARG A 1 126 ? -2.792 -9.196 6.321 1.00 95.88 126 ARG A O 1
ATOM 966 N N . ARG A 1 127 ? -4.514 -8.432 5.114 1.00 95.88 127 ARG A N 1
ATOM 967 C CA . ARG A 1 127 ? -3.791 -8.454 3.835 1.00 95.88 127 ARG A CA 1
ATOM 968 C C . ARG A 1 127 ? -2.688 -7.394 3.780 1.00 95.88 127 ARG A C 1
ATOM 970 O O . ARG A 1 127 ? -1.644 -7.659 3.187 1.00 95.88 127 ARG A O 1
ATOM 977 N N . LEU A 1 128 ? -2.902 -6.213 4.364 1.00 96.56 128 LEU A N 1
ATOM 978 C CA . LEU A 1 128 ? -1.863 -5.186 4.474 1.00 96.56 128 LEU A CA 1
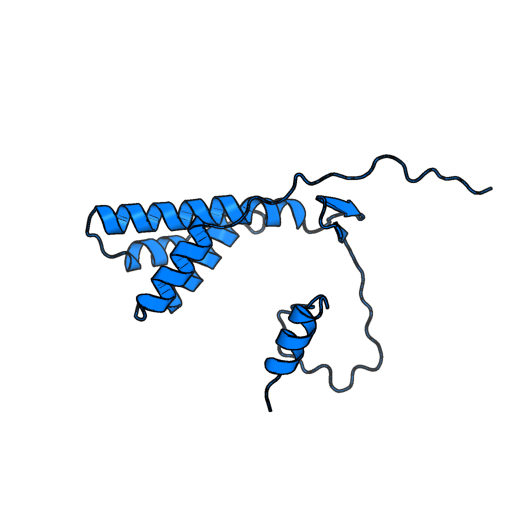ATOM 979 C C . LEU A 1 128 ? -0.736 -5.636 5.408 1.00 96.56 128 LEU A C 1
ATOM 981 O O . LEU A 1 128 ? 0.428 -5.538 5.028 1.00 96.56 128 LEU A O 1
ATOM 985 N N . GLU A 1 129 ? -1.083 -6.194 6.570 1.00 96.31 129 GLU A N 1
ATOM 986 C CA . GLU A 1 129 ? -0.127 -6.709 7.564 1.00 96.31 129 GLU A CA 1
ATOM 987 C C . GLU A 1 129 ? 0.755 -7.830 6.999 1.00 96.31 129 GLU A C 1
ATOM 989 O O . GLU A 1 129 ? 1.956 -7.868 7.248 1.00 96.31 129 GLU A O 1
ATOM 994 N N . ASN A 1 130 ? 0.173 -8.723 6.196 1.00 95.06 130 ASN A N 1
ATOM 995 C CA . ASN A 1 130 ? 0.868 -9.884 5.636 1.00 95.06 130 ASN A CA 1
ATOM 996 C C . ASN A 1 130 ? 1.405 -9.648 4.220 1.00 95.06 130 ASN A C 1
ATOM 998 O O . ASN A 1 130 ? 1.669 -10.599 3.480 1.00 95.06 130 ASN A O 1
ATOM 1002 N N . ARG A 1 131 ? 1.548 -8.387 3.798 1.00 94.00 131 ARG A N 1
ATOM 1003 C CA . ARG A 1 131 ? 2.025 -8.083 2.451 1.00 94.00 131 ARG A CA 1
ATOM 1004 C C . ARG A 1 131 ? 3.462 -8.611 2.258 1.00 94.00 131 ARG A C 1
ATOM 1006 O O . ARG A 1 1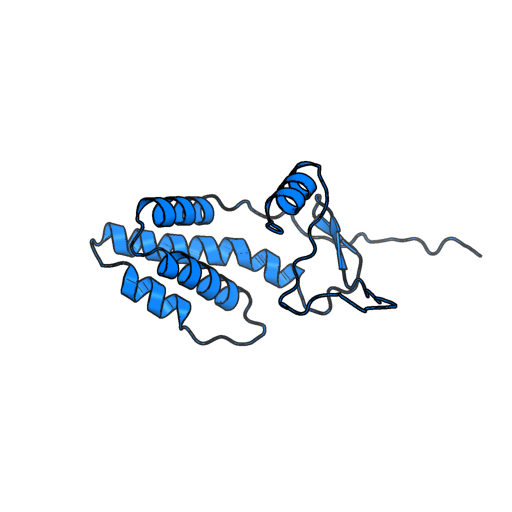31 ? 4.358 -8.276 3.046 1.00 94.00 131 ARG A O 1
ATOM 1013 N N . PRO A 1 132 ? 3.716 -9.417 1.207 1.00 90.38 132 PRO A N 1
ATOM 1014 C CA . PRO A 1 132 ? 5.037 -9.986 0.977 1.00 90.38 132 PRO A CA 1
ATOM 1015 C C . PRO A 1 132 ? 6.060 -8.892 0.675 1.00 90.38 132 PRO A C 1
ATOM 1017 O O . PRO A 1 132 ? 5.747 -7.861 0.074 1.00 90.38 132 PRO A O 1
ATOM 1020 N N . THR A 1 133 ? 7.299 -9.130 1.099 1.00 90.00 133 THR A N 1
ATOM 1021 C CA . THR A 1 133 ? 8.437 -8.325 0.652 1.00 90.00 133 THR A CA 1
ATOM 1022 C C . THR A 1 133 ? 8.719 -8.664 -0.807 1.00 90.00 133 THR A C 1
ATOM 1024 O O . THR A 1 133 ? 8.736 -9.837 -1.174 1.00 90.00 133 THR A O 1
ATOM 1027 N N . LEU A 1 134 ? 8.921 -7.640 -1.631 1.00 89.38 134 LEU A N 1
ATOM 1028 C CA . LEU A 1 134 ? 9.315 -7.824 -3.025 1.00 89.38 134 LEU A CA 1
ATOM 1029 C C . LEU A 1 134 ? 10.757 -8.355 -3.114 1.00 89.38 134 LEU A C 1
ATOM 1031 O O . LEU A 1 134 ? 11.548 -8.110 -2.195 1.00 89.38 134 LEU A O 1
ATOM 1035 N N . PRO A 1 135 ? 11.118 -9.071 -4.197 1.00 89.00 135 PRO A N 1
ATOM 1036 C CA . PRO A 1 135 ? 12.506 -9.436 -4.439 1.00 89.00 135 PRO A CA 1
ATOM 1037 C C . PRO A 1 135 ? 13.380 -8.184 -4.553 1.00 89.00 135 PRO A C 1
ATOM 1039 O O . PRO A 1 135 ? 12.904 -7.071 -4.797 1.00 89.00 135 PRO A O 1
ATOM 1042 N N . LYS A 1 136 ? 14.690 -8.367 -4.380 1.00 90.62 136 LYS A N 1
ATOM 1043 C CA . LYS A 1 136 ? 15.640 -7.296 -4.671 1.00 90.62 136 LYS A CA 1
ATOM 1044 C C . LYS A 1 136 ? 15.680 -7.096 -6.175 1.00 90.62 136 LYS A C 1
ATOM 1046 O O . LYS A 1 136 ? 16.039 -8.011 -6.906 1.00 90.62 136 LYS A O 1
ATOM 1051 N N . PHE A 1 137 ? 15.325 -5.898 -6.604 1.00 92.88 137 PHE A N 1
ATOM 1052 C CA . PHE A 1 137 ? 15.350 -5.561 -8.011 1.00 92.88 137 PHE A CA 1
ATOM 1053 C C . PHE A 1 137 ? 16.775 -5.297 -8.496 1.00 92.88 137 PHE A C 1
ATOM 1055 O O . PHE A 1 137 ? 17.556 -4.641 -7.803 1.00 92.88 137 PHE A O 1
ATOM 1062 N N . TYR A 1 138 ? 17.109 -5.801 -9.682 1.00 92.44 138 TYR A N 1
ATOM 1063 C CA . TYR A 1 138 ? 18.420 -5.621 -10.300 1.00 92.44 138 TYR A CA 1
ATOM 1064 C C . TYR A 1 138 ? 18.301 -5.491 -11.817 1.00 92.44 138 TYR A C 1
ATOM 1066 O O . TYR A 1 138 ? 17.339 -5.949 -12.424 1.00 92.44 138 TYR A O 1
ATOM 1074 N N . ARG A 1 139 ? 19.304 -4.878 -12.446 1.00 91.62 139 ARG A N 1
ATOM 1075 C CA . ARG A 1 139 ? 19.478 -4.909 -13.901 1.00 91.62 139 ARG A CA 1
ATOM 1076 C C . ARG A 1 139 ? 20.649 -5.822 -14.210 1.00 91.62 139 ARG A C 1
ATOM 1078 O O . ARG A 1 139 ? 21.693 -5.716 -13.569 1.00 91.62 139 ARG A O 1
ATOM 1085 N N . ARG A 1 140 ? 20.479 -6.730 -15.166 1.00 87.06 140 ARG A N 1
ATOM 1086 C CA . ARG A 1 140 ? 21.561 -7.616 -15.584 1.00 87.06 140 ARG A CA 1
ATOM 1087 C C . ARG A 1 140 ? 22.627 -6.805 -16.318 1.00 87.06 140 ARG A C 1
ATOM 1089 O O . ARG A 1 140 ? 22.362 -6.222 -17.367 1.00 87.06 140 ARG A O 1
ATOM 1096 N N . GLU A 1 141 ? 23.842 -6.781 -15.785 1.00 74.56 141 GLU A N 1
ATOM 1097 C CA . GLU A 1 141 ? 24.985 -6.259 -16.528 1.00 74.56 141 GLU A CA 1
ATOM 1098 C C . GLU A 1 141 ? 25.381 -7.275 -17.609 1.00 74.56 141 GLU A C 1
ATOM 1100 O O . GLU A 1 141 ? 25.669 -8.436 -17.317 1.00 74.56 141 GLU A O 1
ATOM 1105 N N . GLY A 1 142 ? 25.371 -6.846 -18.874 1.00 58.69 142 GLY A N 1
ATOM 1106 C CA . GLY A 1 142 ? 25.902 -7.630 -19.990 1.00 58.69 142 GLY A CA 1
ATOM 1107 C C . GLY A 1 142 ? 24.863 -8.373 -20.831 1.00 58.69 142 GLY A C 1
ATOM 1108 O O . GLY A 1 142 ? 24.771 -9.597 -20.800 1.00 58.69 142 GLY A O 1
ATOM 1109 N N . GLY A 1 143 ? 24.184 -7.637 -21.712 1.00 46.47 143 GLY A N 1
ATOM 1110 C CA . GLY A 1 143 ? 23.928 -8.129 -23.063 1.00 46.47 143 GLY A CA 1
ATOM 1111 C C . GLY A 1 143 ? 25.154 -7.799 -23.911 1.00 46.47 143 GLY A C 1
ATOM 1112 O O . GLY A 1 143 ? 25.310 -6.665 -24.358 1.00 46.47 143 GLY A O 1
ATOM 1113 N N . VAL A 1 144 ? 26.069 -8.755 -24.062 1.00 46.62 144 VAL A N 1
ATOM 1114 C CA . VAL A 1 144 ? 27.219 -8.645 -24.967 1.00 46.62 144 VAL A CA 1
ATOM 1115 C C . VAL A 1 144 ? 26.712 -8.206 -26.344 1.00 46.62 144 VAL A C 1
ATOM 1117 O O . VAL A 1 144 ? 25.885 -8.891 -26.944 1.00 46.62 144 VAL A O 1
ATOM 1120 N N . ARG A 1 145 ? 27.218 -7.079 -26.862 1.00 47.34 145 ARG A N 1
ATOM 1121 C CA . ARG A 1 145 ? 27.179 -6.773 -28.300 1.00 47.34 145 ARG A CA 1
ATOM 1122 C C . ARG A 1 145 ? 28.045 -7.814 -29.010 1.00 47.34 145 ARG A C 1
ATOM 1124 O O . ARG A 1 145 ? 29.226 -7.592 -29.247 1.00 47.34 145 ARG A O 1
ATOM 1131 N N . GLY A 1 146 ? 27.479 -8.986 -29.257 1.00 47.34 146 GLY A N 1
ATOM 1132 C CA . GLY A 1 146 ? 28.072 -10.029 -30.077 1.00 47.34 146 GLY A CA 1
ATOM 1133 C C . GLY A 1 146 ? 27.310 -10.088 -31.387 1.00 47.34 146 GLY A C 1
ATOM 1134 O O . GLY A 1 146 ? 26.198 -10.604 -31.408 1.00 47.34 146 GLY A O 1
ATOM 1135 N N . GLY A 1 147 ? 27.892 -9.557 -32.462 1.00 42.59 147 GLY A N 1
ATOM 1136 C CA . GLY A 1 147 ? 27.343 -9.750 -33.802 1.00 42.59 147 GLY A CA 1
ATOM 1137 C C . GLY A 1 147 ? 27.715 -8.670 -34.808 1.00 42.59 147 GLY A C 1
ATOM 1138 O O . GLY A 1 147 ? 26.872 -7.830 -35.083 1.00 42.59 147 GLY A O 1
ATOM 1139 N N . GLN A 1 148 ? 28.953 -8.784 -35.309 1.00 36.81 148 GLN A N 1
ATOM 1140 C CA . GLN A 1 148 ? 29.515 -8.337 -36.603 1.00 36.81 148 GLN A CA 1
ATOM 1141 C C . GLN A 1 148 ? 29.358 -6.874 -37.033 1.00 36.81 148 GLN A C 1
ATOM 1143 O O . GLN A 1 148 ? 28.237 -6.434 -37.354 1.00 36.81 148 GLN A O 1
#

pLDDT: mean 81.5, std 19.92, range [33.59, 98.06]

Sequence (148 aa):
MTVEESFVEHVLRGGGGIGGSGRDSLVGVTSLRLDIDMLLFADGEIAGPDSEQFVAELQCRKPGAEFVAKQIRLAEAEGRDVTPVLSALAEAPYLRNDFLAHWVRFYAADLLRHIGNDGVRQALLRRLENRPTLPKFYRREGGVRGGQ

Secondary structure (DSSP, 8-state):
--TTHHHHHHHHTTPPP---S-----TT-S--------EE-TTSBEES--TT-HHHHHHHHHHHHHHHHHHHHHHHHTT--SHHHHHHHHH----TT-HHHHHHHHHHHHHHHTTT-HHHHHHHHHHHHTPPPPPPPB--S-------

Foldseek 3Di:
DDPPPVQVVCVVVVHDDDDDPDPDDCPPPPDDDDDDQWDADQQQEIDHDCPVVVVVLVQLQLVLLQVLLVQQVVCVVVVHDCLVVLVCLLPDDDDPPPSNSVNNNVLSVVLNVCSVPVVVSVVSSVCSVPPDRGHDHDYDPDPPPPDD

Radius of gyration: 19.65 Å; chains: 1; bounding box: 52×36×59 Å